Protein AF-C7Q3F2-F1 (afdb_monomer_lite)

Structure (mmCIF, N/CA/C/O backbone):
data_AF-C7Q3F2-F1
#
_entry.id   AF-C7Q3F2-F1
#
loop_
_atom_site.group_PDB
_atom_site.id
_atom_site.type_symbol
_atom_site.label_atom_id
_atom_site.label_alt_id
_atom_site.label_comp_id
_atom_site.label_asym_id
_atom_site.label_entity_id
_atom_site.label_seq_id
_atom_site.pdbx_PDB_ins_code
_atom_site.Cartn_x
_atom_site.Cartn_y
_atom_site.Cartn_z
_atom_site.occupancy
_atom_site.B_iso_or_equiv
_atom_site.auth_seq_id
_atom_site.auth_comp_id
_atom_site.auth_asym_id
_atom_site.auth_atom_id
_atom_site.pdbx_PDB_model_num
ATOM 1 N N . MET A 1 1 ? 12.826 21.376 12.896 1.00 45.22 1 MET A N 1
ATOM 2 C CA . MET A 1 1 ? 13.256 20.284 11.996 1.00 45.22 1 MET A CA 1
ATOM 3 C C . MET A 1 1 ? 12.098 19.999 11.062 1.00 45.22 1 MET A C 1
ATOM 5 O O . MET A 1 1 ? 11.060 19.571 11.544 1.00 45.22 1 MET A O 1
ATOM 9 N N . THR A 1 2 ? 12.222 20.331 9.782 1.00 53.84 2 THR A N 1
ATOM 10 C CA . THR A 1 2 ? 11.208 20.025 8.765 1.00 53.84 2 THR A CA 1
ATOM 11 C C . THR A 1 2 ? 11.016 18.512 8.698 1.00 53.84 2 THR A C 1
ATOM 13 O O . THR A 1 2 ? 11.997 17.770 8.621 1.00 53.84 2 THR A O 1
ATOM 16 N N . ASP A 1 3 ? 9.774 18.039 8.785 1.00 62.56 3 ASP A N 1
ATOM 17 C CA . ASP A 1 3 ? 9.504 16.624 8.566 1.00 62.56 3 ASP A CA 1
ATOM 18 C C . ASP A 1 3 ? 9.829 16.247 7.136 1.00 62.56 3 ASP A C 1
ATOM 20 O O . ASP A 1 3 ? 9.415 16.911 6.187 1.00 62.56 3 ASP A O 1
ATOM 24 N N . THR A 1 4 ? 10.551 15.143 6.983 1.00 83.69 4 THR A N 1
ATOM 25 C CA . THR A 1 4 ? 10.681 14.525 5.674 1.00 83.69 4 THR A CA 1
ATOM 26 C C . THR A 1 4 ? 9.322 13.961 5.249 1.00 83.69 4 THR A C 1
ATOM 28 O O . THR A 1 4 ? 8.525 13.565 6.105 1.00 83.69 4 THR A O 1
ATOM 31 N N . PRO A 1 5 ? 9.050 13.842 3.941 1.00 84.69 5 PRO A N 1
ATOM 32 C CA . PRO A 1 5 ? 7.749 13.378 3.447 1.00 84.69 5 PRO A CA 1
ATOM 33 C C . PRO A 1 5 ? 7.397 11.986 3.992 1.00 84.69 5 PRO A C 1
ATOM 35 O O . PRO A 1 5 ? 6.268 11.734 4.403 1.00 84.69 5 PRO A O 1
ATOM 38 N N . LYS A 1 6 ? 8.416 11.123 4.127 1.00 86.94 6 LYS A N 1
ATOM 39 C CA . LYS A 1 6 ? 8.329 9.831 4.820 1.00 86.94 6 LYS A CA 1
ATOM 40 C C . LYS A 1 6 ? 7.811 9.975 6.256 1.00 86.94 6 LYS A C 1
ATOM 42 O O . LYS A 1 6 ? 6.894 9.260 6.637 1.00 86.94 6 LYS A O 1
ATOM 47 N N . ARG A 1 7 ? 8.375 10.881 7.066 1.00 89.00 7 ARG A N 1
ATOM 48 C CA . ARG A 1 7 ? 7.938 11.078 8.462 1.00 89.00 7 ARG A CA 1
ATOM 49 C C . ARG A 1 7 ? 6.506 11.593 8.555 1.00 89.00 7 ARG A C 1
ATOM 51 O O . ARG A 1 7 ? 5.784 11.175 9.456 1.00 89.00 7 ARG A O 1
ATOM 58 N N . THR A 1 8 ? 6.088 12.446 7.621 1.00 90.94 8 THR A N 1
ATOM 59 C CA . THR A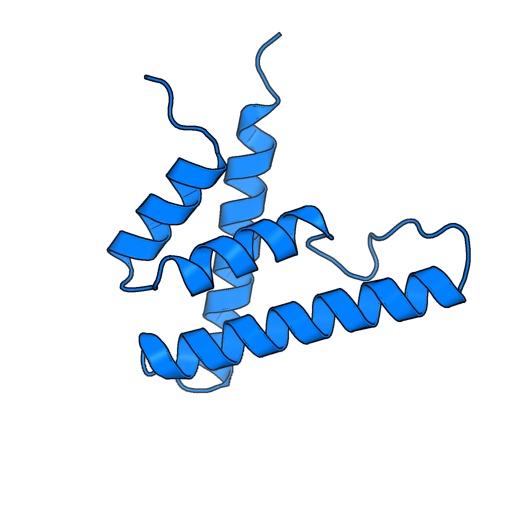 1 8 ? 4.697 12.908 7.531 1.00 90.94 8 THR A CA 1
ATOM 60 C C . THR A 1 8 ? 3.744 11.739 7.291 1.00 90.94 8 THR A C 1
ATOM 62 O O . THR A 1 8 ? 2.787 11.589 8.047 1.00 90.94 8 THR A O 1
ATOM 65 N N . VAL A 1 9 ? 4.043 10.869 6.318 1.00 91.12 9 VAL A N 1
ATOM 66 C CA . VAL A 1 9 ? 3.247 9.658 6.041 1.00 91.12 9 VAL A CA 1
ATOM 67 C C . VAL A 1 9 ? 3.177 8.747 7.268 1.00 91.12 9 VAL A C 1
ATOM 69 O O . VAL A 1 9 ? 2.084 8.397 7.706 1.00 91.12 9 VAL A O 1
ATOM 72 N N . LEU A 1 10 ? 4.319 8.426 7.887 1.00 92.69 10 LEU A N 1
ATOM 73 C CA . LEU A 1 10 ? 4.356 7.563 9.077 1.00 92.69 10 LEU A CA 1
ATOM 74 C C . LEU A 1 10 ? 3.528 8.133 10.240 1.00 92.69 10 LEU A C 1
ATOM 76 O O . LEU A 1 10 ? 2.833 7.391 10.931 1.00 92.69 10 LEU A O 1
ATOM 80 N N . ARG A 1 11 ? 3.556 9.456 10.446 1.00 92.25 11 ARG A N 1
ATOM 81 C CA . ARG A 1 11 ? 2.760 10.106 11.495 1.00 92.25 11 ARG A CA 1
ATOM 82 C C . ARG A 1 11 ? 1.263 10.034 11.222 1.00 92.25 11 ARG A C 1
ATOM 84 O O . ARG A 1 11 ? 0.504 9.853 12.170 1.00 92.25 11 ARG A O 1
ATOM 91 N N . LEU A 1 12 ? 0.837 10.239 9.976 1.00 90.50 12 LEU A N 1
ATOM 92 C CA . LEU A 1 12 ? -0.579 10.160 9.606 1.00 90.50 12 LEU A CA 1
ATOM 93 C C . LEU A 1 12 ? -1.115 8.751 9.876 1.00 90.50 12 L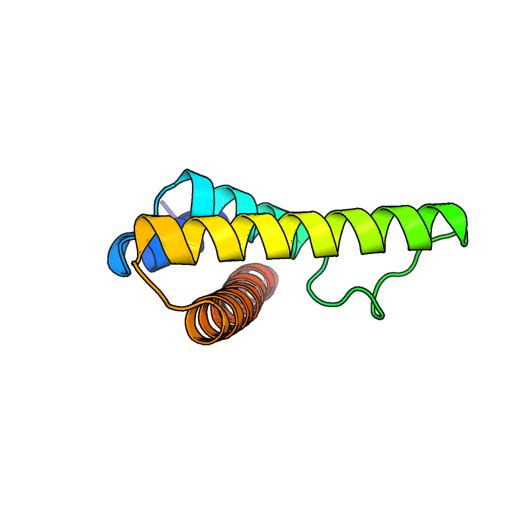EU A C 1
ATOM 95 O O . LEU A 1 12 ? -2.076 8.601 10.620 1.00 90.50 12 LEU A O 1
ATOM 99 N N . LEU A 1 13 ? -0.398 7.732 9.408 1.00 92.88 13 LEU A N 1
ATOM 100 C CA . LEU A 1 13 ? -0.776 6.329 9.589 1.00 92.88 13 LEU A CA 1
ATOM 101 C C . LEU A 1 13 ? -0.793 5.898 11.058 1.00 92.88 13 LEU A C 1
ATOM 103 O O . LEU A 1 13 ? -1.694 5.180 11.483 1.00 92.88 13 LEU A O 1
ATOM 107 N N . SER A 1 14 ? 0.153 6.389 11.863 1.00 92.69 14 SER A N 1
ATOM 108 C CA . SER A 1 14 ? 0.166 6.121 13.303 1.00 92.69 14 SER A CA 1
ATOM 109 C C . SER A 1 14 ? -1.081 6.664 14.013 1.00 92.69 14 SER A C 1
ATOM 111 O O . SER A 1 14 ? -1.576 6.019 14.936 1.00 92.69 14 SER A O 1
ATOM 113 N N . LYS A 1 15 ? -1.633 7.809 13.578 1.00 90.75 15 LYS A N 1
ATOM 114 C CA . LYS A 1 15 ? -2.902 8.339 14.119 1.00 90.75 15 LYS A CA 1
ATOM 115 C C . LYS A 1 15 ? -4.105 7.472 13.751 1.00 90.75 15 LYS A C 1
ATOM 117 O O . LYS A 1 15 ? -5.095 7.486 14.474 1.00 90.75 15 LYS A O 1
ATOM 122 N N . GLU A 1 16 ? -4.010 6.738 12.650 1.00 88.75 16 GLU A N 1
ATOM 123 C CA . GLU A 1 16 ? -5.025 5.791 12.180 1.00 88.75 16 GLU A CA 1
ATOM 124 C C . GLU A 1 16 ? -4.833 4.380 12.770 1.00 88.75 16 GLU A C 1
ATOM 126 O O . GLU A 1 16 ? -5.617 3.480 12.485 1.00 88.75 16 GLU A O 1
ATOM 131 N N . GLY A 1 17 ? -3.830 4.187 13.637 1.00 89.75 17 GLY A N 1
ATOM 132 C CA . GLY A 1 17 ? -3.586 2.930 14.349 1.00 89.75 17 GLY A CA 1
ATOM 133 C C . GLY A 1 17 ? -2.700 1.926 13.608 1.00 89.75 17 GLY A C 1
ATOM 134 O O . GLY A 1 17 ? -2.556 0.799 14.078 1.00 89.75 17 GLY A O 1
ATOM 135 N N . PHE A 1 18 ? -2.085 2.316 12.489 1.00 94.12 18 PHE A N 1
ATOM 136 C CA . PHE A 1 18 ? -1.188 1.445 11.727 1.00 94.12 18 PHE A CA 1
ATOM 137 C C . PHE A 1 18 ? 0.238 1.446 12.278 1.00 94.12 18 PHE A C 1
ATOM 139 O O . PHE A 1 18 ? 0.737 2.448 12.803 1.00 94.12 18 PHE A O 1
ATOM 146 N N . SER A 1 19 ? 0.915 0.312 12.110 1.00 93.19 19 SER A N 1
ATOM 147 C CA . SER A 1 19 ? 2.300 0.120 12.522 1.00 93.19 19 SER A CA 1
ATOM 148 C C . SER A 1 19 ? 3.292 0.890 11.646 1.00 93.19 19 SER A C 1
ATOM 150 O O . SER A 1 19 ? 3.027 1.268 10.499 1.00 93.19 19 SER A O 1
ATOM 152 N N . GLU A 1 20 ? 4.507 1.073 12.168 1.00 91.62 20 GLU A N 1
ATOM 153 C CA . GLU A 1 20 ? 5.615 1.607 11.372 1.00 91.62 20 GLU A CA 1
ATOM 154 C C . GLU A 1 20 ? 5.943 0.693 10.179 1.00 91.6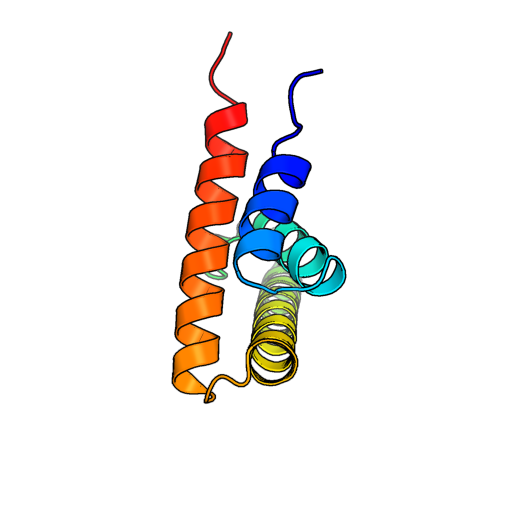2 20 GLU A C 1
ATOM 156 O O . GLU A 1 20 ? 6.260 1.186 9.097 1.00 91.62 20 GLU A O 1
ATOM 161 N N . SER A 1 21 ? 5.802 -0.629 10.334 1.00 92.62 21 SER A N 1
ATOM 162 C CA . SER A 1 21 ? 6.012 -1.605 9.259 1.00 92.62 21 SER A CA 1
ATOM 163 C C . SER A 1 21 ? 5.027 -1.414 8.106 1.00 92.62 21 SER A C 1
ATOM 165 O O . SER A 1 21 ? 5.456 -1.377 6.950 1.00 92.62 21 SER A O 1
ATOM 167 N N . TYR A 1 22 ? 3.739 -1.214 8.409 1.00 95.31 22 TYR A N 1
ATOM 168 C CA . TYR A 1 22 ? 2.731 -0.855 7.409 1.00 95.31 22 TYR A CA 1
ATOM 169 C C . TYR A 1 22 ? 3.133 0.431 6.675 1.00 95.31 22 TYR A C 1
ATOM 171 O O . TYR A 1 22 ? 3.159 0.482 5.444 1.00 95.31 22 TYR A O 1
ATOM 179 N N . GLY A 1 23 ? 3.530 1.463 7.424 1.00 93.62 23 GLY A N 1
ATOM 180 C CA . GLY A 1 23 ? 3.931 2.739 6.844 1.00 93.62 23 GLY A CA 1
ATOM 181 C C . GLY A 1 23 ? 5.189 2.670 5.971 1.00 93.62 23 GLY A C 1
ATOM 182 O O . GLY A 1 23 ? 5.251 3.325 4.930 1.00 93.62 23 GLY A O 1
ATOM 183 N N . ILE A 1 24 ? 6.182 1.856 6.336 1.00 91.88 24 ILE A N 1
ATOM 184 C CA . ILE A 1 24 ? 7.382 1.638 5.515 1.00 91.88 24 ILE A CA 1
ATOM 185 C C . ILE A 1 24 ? 7.016 0.932 4.205 1.00 91.88 24 ILE A C 1
ATOM 187 O O . ILE A 1 24 ? 7.446 1.385 3.142 1.00 91.88 24 ILE A O 1
ATOM 191 N N . LEU A 1 25 ? 6.196 -0.123 4.261 1.00 93.19 25 LEU A N 1
ATOM 192 C CA . LEU A 1 25 ? 5.721 -0.832 3.068 1.00 93.19 25 LEU A CA 1
ATOM 193 C C . LEU A 1 25 ? 4.915 0.082 2.140 1.00 93.19 25 LEU A C 1
ATOM 195 O O . LEU A 1 25 ? 5.063 0.010 0.918 1.00 93.19 25 LEU A O 1
ATOM 199 N N . LEU A 1 26 ? 4.112 0.984 2.704 1.00 94.19 26 LEU A N 1
ATOM 200 C CA . LEU A 1 26 ? 3.353 1.959 1.930 1.00 94.19 26 LEU A CA 1
ATOM 201 C C . LEU A 1 26 ? 4.281 2.916 1.176 1.00 94.19 26 LEU A C 1
ATOM 203 O O . LEU A 1 26 ? 4.125 3.114 -0.027 1.00 94.19 26 LEU A O 1
ATOM 207 N N . VAL A 1 27 ? 5.286 3.466 1.861 1.00 91.25 27 VAL A N 1
ATOM 208 C CA . VAL A 1 27 ? 6.274 4.359 1.238 1.00 91.25 27 VAL A CA 1
ATOM 209 C C . VAL A 1 27 ? 7.059 3.629 0.147 1.00 91.25 27 VAL A C 1
ATOM 211 O O . VAL A 1 27 ? 7.262 4.190 -0.927 1.00 91.25 27 VAL A O 1
ATOM 214 N N . MET A 1 28 ? 7.458 2.373 0.375 1.00 88.00 28 MET A N 1
ATOM 215 C CA . MET A 1 28 ? 8.099 1.552 -0.660 1.00 88.00 28 MET A CA 1
ATOM 216 C C . MET A 1 28 ? 7.186 1.345 -1.871 1.00 88.00 28 MET A C 1
ATOM 218 O O . MET A 1 28 ? 7.647 1.476 -3.000 1.00 88.00 28 MET A O 1
ATOM 222 N N . SER A 1 29 ? 5.893 1.098 -1.646 1.00 90.00 29 SER A N 1
ATOM 223 C CA . SER A 1 29 ? 4.907 0.943 -2.724 1.00 90.00 29 SER A CA 1
ATOM 224 C C . SER A 1 29 ? 4.827 2.196 -3.589 1.00 90.00 29 SER A C 1
ATOM 226 O O . SER A 1 29 ? 4.914 2.105 -4.808 1.00 90.00 29 SER A O 1
ATOM 228 N N . VAL A 1 30 ? 4.758 3.378 -2.970 1.00 88.69 30 VAL A N 1
ATOM 229 C CA . VAL A 1 30 ? 4.740 4.660 -3.692 1.00 88.69 30 VAL A CA 1
ATOM 230 C C . VAL A 1 30 ? 6.025 4.885 -4.498 1.00 88.69 30 VAL A C 1
ATOM 232 O O . VAL A 1 30 ? 5.951 5.410 -5.607 1.00 88.69 30 VAL A O 1
ATOM 235 N N . LEU A 1 31 ? 7.190 4.491 -3.969 1.00 83.00 31 LEU A N 1
ATOM 236 C CA . LEU A 1 31 ? 8.477 4.634 -4.662 1.00 83.00 31 LEU A CA 1
ATOM 237 C C . LEU A 1 31 ? 8.611 3.713 -5.880 1.00 83.00 31 LEU A C 1
ATOM 239 O O . LEU A 1 31 ? 9.183 4.134 -6.880 1.00 83.00 31 LEU A O 1
ATOM 243 N N . VAL A 1 32 ? 8.094 2.482 -5.802 1.00 80.56 32 VAL A N 1
ATOM 244 C CA . VAL A 1 32 ? 8.054 1.558 -6.951 1.00 80.56 32 VAL A CA 1
ATOM 245 C C . VAL A 1 32 ? 7.057 2.058 -8.000 1.00 80.56 32 VAL A C 1
ATOM 247 O O . VAL A 1 32 ? 7.311 1.954 -9.196 1.00 80.56 32 VAL A O 1
ATOM 250 N N . GLY A 1 33 ? 5.938 2.636 -7.560 1.00 75.81 33 GLY A N 1
ATOM 251 C CA . GLY A 1 33 ? 4.942 3.268 -8.416 1.00 75.81 33 GLY A CA 1
ATOM 252 C C . GLY A 1 33 ? 3.526 3.087 -7.878 1.00 75.81 33 GLY A C 1
ATOM 253 O O . GLY A 1 33 ? 3.204 2.121 -7.196 1.00 75.81 33 GLY A O 1
ATOM 254 N N . THR A 1 34 ? 2.633 4.020 -8.192 1.00 73.25 34 THR A N 1
ATOM 255 C CA . THR A 1 34 ? 1.234 3.935 -7.738 1.00 73.25 34 THR A CA 1
ATOM 256 C C . THR A 1 34 ? 0.332 3.196 -8.711 1.00 73.25 34 THR A C 1
ATOM 258 O O . THR A 1 34 ? -0.756 2.791 -8.317 1.00 73.25 34 THR A O 1
ATOM 261 N N . ASP A 1 35 ? 0.761 3.022 -9.960 1.00 69.19 35 ASP A N 1
ATOM 262 C CA . ASP A 1 35 ? -0.008 2.383 -11.023 1.00 69.19 35 ASP A CA 1
ATOM 263 C C . ASP A 1 35 ? 0.907 1.462 -11.854 1.00 69.19 35 ASP A C 1
ATOM 265 O O . ASP A 1 35 ? 1.849 1.960 -12.483 1.00 69.19 35 ASP A O 1
ATOM 269 N N . PRO A 1 36 ? 0.647 0.140 -11.875 1.00 66.62 36 PRO A N 1
ATOM 270 C CA . PRO A 1 36 ? 1.430 -0.813 -12.652 1.00 66.62 36 PRO A CA 1
ATOM 271 C C . PRO A 1 36 ? 1.417 -0.560 -14.169 1.00 66.62 36 PRO A C 1
ATOM 273 O O . PRO A 1 36 ? 2.322 -1.029 -14.861 1.00 66.62 36 PRO A O 1
ATOM 276 N N . ASP A 1 37 ? 0.423 0.163 -14.692 1.00 66.81 37 ASP A N 1
ATOM 277 C CA . ASP A 1 37 ? 0.317 0.499 -16.118 1.00 66.81 37 ASP A CA 1
ATOM 278 C C . ASP A 1 37 ? 1.037 1.806 -16.477 1.00 66.81 37 ASP A C 1
ATOM 280 O O . ASP A 1 37 ? 1.396 2.027 -17.633 1.00 66.81 37 ASP A O 1
ATOM 284 N N . SER A 1 38 ? 1.342 2.633 -15.474 1.00 68.88 38 SER A N 1
ATOM 285 C CA . SER A 1 38 ? 2.140 3.858 -15.626 1.00 68.88 38 SER A CA 1
ATOM 286 C C . SER A 1 38 ? 3.655 3.613 -15.647 1.00 68.88 38 SER A C 1
ATOM 288 O O . SER A 1 38 ? 4.437 4.5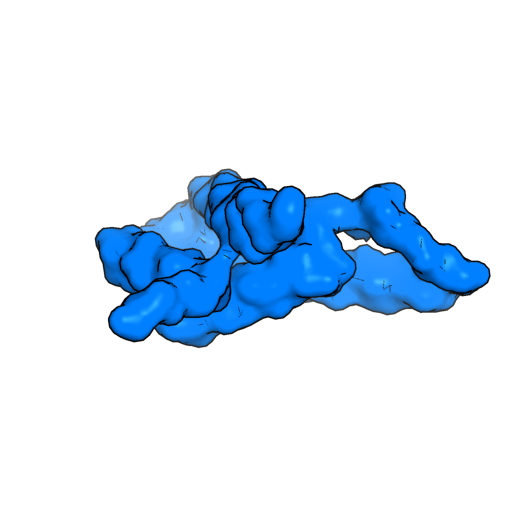20 -15.950 1.00 68.88 38 SER A O 1
ATOM 290 N N . LEU A 1 39 ? 4.076 2.387 -15.325 1.00 69.50 39 LEU A N 1
ATOM 291 C CA . LEU A 1 39 ? 5.473 1.981 -15.292 1.00 69.50 39 LEU A CA 1
ATOM 292 C C . LEU A 1 39 ? 6.100 2.022 -16.694 1.00 69.50 39 LEU A C 1
ATOM 294 O O . LEU A 1 39 ? 5.512 1.554 -17.672 1.00 69.50 39 LEU A O 1
ATOM 298 N N . ARG A 1 40 ? 7.336 2.531 -16.781 1.00 74.25 40 ARG A N 1
ATOM 299 C CA . ARG A 1 40 ? 8.132 2.612 -18.021 1.00 74.25 40 ARG A CA 1
ATOM 300 C C . ARG A 1 40 ? 9.342 1.661 -17.981 1.00 74.25 40 ARG A C 1
ATOM 302 O O . ARG A 1 40 ? 10.460 2.144 -17.837 1.00 74.25 40 ARG A O 1
ATOM 309 N N . PRO A 1 41 ? 9.131 0.337 -18.045 1.00 77.88 41 PRO A N 1
ATOM 310 C CA . PRO A 1 41 ? 10.221 -0.632 -18.114 1.00 77.88 41 PRO A CA 1
ATOM 311 C C . PRO A 1 41 ? 10.863 -0.630 -19.508 1.00 77.88 41 PRO A C 1
ATOM 313 O O . PRO A 1 41 ? 10.196 -0.298 -20.495 1.00 77.88 41 PRO A O 1
ATOM 316 N N . GLU A 1 42 ? 12.135 -1.019 -19.592 1.00 77.38 42 GLU A N 1
ATOM 317 C CA . GLU A 1 42 ? 12.868 -1.125 -20.860 1.00 77.38 42 GLU A CA 1
ATOM 318 C C . GLU A 1 42 ? 12.534 -2.439 -21.580 1.00 77.38 42 GLU A C 1
ATOM 320 O O . GLU A 1 42 ? 12.610 -2.520 -22.808 1.00 77.38 42 GLU A O 1
ATOM 325 N N . THR A 1 43 ? 12.093 -3.455 -20.826 1.00 86.12 43 THR A N 1
ATOM 326 C CA . THR A 1 43 ? 11.732 -4.783 -21.341 1.00 86.12 43 THR A CA 1
ATOM 327 C C . THR A 1 43 ? 10.402 -5.315 -20.789 1.00 86.12 43 THR A C 1
ATOM 329 O O . THR A 1 43 ? 9.898 -4.880 -19.750 1.00 86.12 43 THR A O 1
ATOM 332 N N . ASP A 1 44 ? 9.824 -6.315 -21.461 1.00 83.88 44 ASP A N 1
ATOM 333 C CA . ASP A 1 44 ? 8.620 -7.005 -20.971 1.00 83.88 44 ASP A CA 1
ATOM 334 C C . ASP A 1 44 ? 8.883 -7.859 -19.720 1.00 83.88 44 ASP A C 1
ATOM 336 O O . ASP A 1 44 ? 7.988 -8.016 -18.887 1.00 83.88 44 ASP A O 1
ATOM 340 N N . ALA A 1 45 ? 10.108 -8.370 -19.554 1.00 85.19 45 ALA A N 1
ATOM 341 C CA . ALA A 1 45 ? 10.518 -9.086 -18.348 1.00 85.19 45 ALA A CA 1
ATOM 342 C C . ALA A 1 45 ? 10.502 -8.152 -17.127 1.00 85.19 45 ALA A C 1
ATOM 344 O O . ALA A 1 45 ? 9.830 -8.443 -16.140 1.00 85.19 45 ALA A O 1
ATOM 345 N N . GLU A 1 46 ? 11.123 -6.975 -17.238 1.00 82.69 46 GLU A N 1
ATOM 346 C CA . GLU A 1 46 ? 11.079 -5.945 -16.191 1.00 82.69 46 GLU A CA 1
ATOM 347 C C . GLU A 1 46 ? 9.649 -5.474 -15.913 1.00 82.69 46 GLU A C 1
ATOM 349 O O . GLU A 1 46 ? 9.263 -5.295 -14.759 1.00 82.69 46 GLU A O 1
ATOM 354 N N . ARG A 1 47 ? 8.814 -5.330 -16.953 1.00 81.88 47 ARG A N 1
ATOM 355 C CA . ARG A 1 47 ? 7.388 -5.012 -16.781 1.00 81.88 47 ARG A CA 1
ATOM 356 C C . ARG A 1 47 ? 6.683 -6.044 -15.911 1.00 81.88 47 ARG A C 1
ATOM 358 O O . ARG A 1 47 ? 5.913 -5.676 -15.022 1.00 81.88 47 ARG A O 1
ATOM 365 N N . HIS A 1 48 ? 6.898 -7.325 -16.202 1.00 82.31 48 HIS A N 1
ATOM 366 C CA . HIS A 1 48 ? 6.294 -8.423 -15.461 1.00 82.31 48 HIS A CA 1
ATOM 367 C C . HIS A 1 48 ? 6.769 -8.427 -14.005 1.00 82.31 48 HIS A C 1
ATOM 369 O O . HIS A 1 48 ? 5.945 -8.492 -13.091 1.00 82.31 48 HIS A O 1
ATOM 375 N N . GLU A 1 49 ? 8.074 -8.267 -13.790 1.00 84.88 49 GLU A N 1
ATOM 376 C CA . GLU A 1 49 ? 8.665 -8.190 -12.458 1.00 84.88 49 GLU A CA 1
ATOM 377 C C . GLU A 1 49 ? 8.099 -7.019 -11.654 1.00 84.88 49 GLU A C 1
ATOM 379 O O . GLU A 1 49 ? 7.641 -7.216 -10.528 1.00 84.88 49 GLU A O 1
ATOM 384 N N . TRP A 1 50 ? 8.060 -5.810 -12.214 1.00 84.12 50 TRP A N 1
ATOM 385 C CA . TRP A 1 50 ? 7.583 -4.628 -11.493 1.00 84.12 50 TRP A CA 1
ATOM 386 C C . TRP A 1 50 ? 6.087 -4.709 -11.173 1.00 84.12 50 TRP A C 1
ATOM 388 O O . TRP A 1 50 ? 5.672 -4.351 -10.067 1.00 84.12 50 TRP A O 1
ATOM 398 N N . ARG A 1 51 ? 5.269 -5.241 -12.094 1.00 84.06 51 ARG A N 1
ATOM 399 C CA . ARG A 1 51 ? 3.846 -5.522 -11.832 1.00 84.06 51 ARG A CA 1
ATOM 400 C C . ARG A 1 51 ? 3.678 -6.524 -10.692 1.00 84.06 51 ARG A C 1
ATOM 402 O O . ARG A 1 51 ? 2.872 -6.279 -9.796 1.00 84.06 51 ARG A O 1
ATOM 409 N N . GLY A 1 52 ? 4.458 -7.606 -10.698 1.00 86.69 52 GLY A N 1
ATOM 410 C CA . GLY A 1 52 ? 4.455 -8.606 -9.631 1.00 86.69 52 GLY A CA 1
ATOM 411 C C . GLY A 1 52 ? 4.842 -8.015 -8.274 1.00 86.69 52 GLY A C 1
ATOM 412 O O . GLY A 1 52 ? 4.147 -8.243 -7.285 1.00 86.69 52 GLY A O 1
ATOM 413 N N . HIS A 1 53 ? 5.885 -7.181 -8.227 1.00 87.75 53 HIS A N 1
ATOM 414 C CA . HIS A 1 53 ? 6.305 -6.495 -7.001 1.00 87.75 53 HIS A CA 1
ATOM 415 C C . HIS A 1 53 ? 5.217 -5.558 -6.465 1.00 87.75 53 HIS A C 1
ATOM 417 O O . HIS A 1 53 ? 4.900 -5.609 -5.277 1.00 87.75 53 HIS A O 1
ATOM 423 N N . LEU A 1 54 ? 4.596 -4.740 -7.324 1.00 86.38 54 LEU A N 1
ATOM 424 C CA . LEU A 1 54 ? 3.506 -3.846 -6.915 1.00 86.38 54 LEU A CA 1
ATOM 425 C C . LEU A 1 54 ? 2.288 -4.609 -6.394 1.00 86.38 54 LEU A C 1
ATOM 427 O O . LEU A 1 54 ? 1.714 -4.232 -5.372 1.00 86.38 54 LEU A O 1
ATOM 431 N N . GLN A 1 55 ? 1.899 -5.689 -7.072 1.00 88.00 55 GLN A N 1
ATOM 432 C CA . GLN A 1 55 ? 0.805 -6.547 -6.619 1.00 88.00 55 GLN A CA 1
ATOM 433 C C . GLN A 1 55 ? 1.132 -7.203 -5.273 1.00 88.00 55 GLN A C 1
ATOM 435 O O . GLN A 1 55 ? 0.299 -7.176 -4.368 1.00 88.00 55 GLN A O 1
ATOM 440 N N . GLY A 1 56 ? 2.354 -7.717 -5.106 1.00 91.88 56 GLY A N 1
ATOM 441 C CA . GLY A 1 56 ? 2.824 -8.301 -3.850 1.00 91.88 56 GLY A CA 1
ATOM 442 C C . GLY A 1 56 ? 2.821 -7.300 -2.693 1.00 91.88 56 GLY A C 1
ATOM 443 O O . GLY A 1 56 ? 2.319 -7.607 -1.613 1.00 91.88 56 GLY A O 1
ATOM 444 N N . LEU A 1 57 ? 3.300 -6.074 -2.925 1.00 92.44 57 LEU A N 1
ATOM 445 C CA . LEU A 1 57 ? 3.284 -5.001 -1.927 1.00 92.44 57 LEU A CA 1
ATOM 446 C C . LEU A 1 57 ? 1.855 -4.605 -1.528 1.00 92.44 57 LEU A C 1
ATOM 448 O O . LEU A 1 57 ? 1.559 -4.488 -0.339 1.00 92.44 57 LEU A O 1
ATOM 452 N N . ARG A 1 58 ? 0.942 -4.462 -2.497 1.00 92.50 58 ARG A N 1
ATOM 453 C CA . ARG A 1 58 ? -0.478 -4.172 -2.225 1.00 92.50 58 ARG A CA 1
ATOM 454 C C . ARG A 1 58 ? -1.163 -5.296 -1.449 1.00 92.50 58 ARG A C 1
ATOM 456 O O . ARG A 1 58 ? -1.950 -5.019 -0.542 1.00 92.50 58 ARG A O 1
ATOM 463 N N . ALA A 1 59 ? -0.853 -6.552 -1.767 1.00 93.69 59 ALA A N 1
ATOM 464 C CA . ALA A 1 59 ? -1.365 -7.705 -1.034 1.00 93.69 59 ALA A CA 1
ATOM 465 C C . ALA A 1 59 ? -0.844 -7.729 0.413 1.00 93.69 59 ALA A C 1
ATOM 467 O O . ALA A 1 59 ? -1.626 -7.927 1.343 1.00 93.69 59 ALA A O 1
ATOM 468 N N . ALA A 1 60 ? 0.448 -7.451 0.620 1.00 95.19 60 ALA A N 1
ATOM 469 C CA . ALA A 1 60 ? 1.045 -7.356 1.952 1.00 95.19 60 ALA A CA 1
ATOM 470 C C . ALA A 1 60 ? 0.415 -6.228 2.785 1.00 95.19 60 ALA A C 1
ATOM 472 O O . ALA A 1 60 ? 0.044 -6.448 3.937 1.00 95.19 60 ALA A O 1
ATOM 473 N N . LEU A 1 61 ? 0.221 -5.048 2.191 1.00 96.31 61 LEU A N 1
ATOM 474 C CA . LEU A 1 61 ? -0.467 -3.927 2.835 1.00 96.31 61 LEU A CA 1
ATOM 475 C C . LEU A 1 61 ? -1.909 -4.278 3.203 1.00 96.31 61 LEU A C 1
ATOM 477 O O . LEU A 1 61 ? -2.338 -3.992 4.316 1.00 96.31 61 LEU A O 1
ATOM 481 N N . SER A 1 62 ? -2.644 -4.940 2.308 1.00 96.19 62 SER A N 1
ATOM 482 C CA . SER A 1 62 ? -4.029 -5.352 2.579 1.00 96.19 62 SER A CA 1
ATOM 483 C C . SER A 1 62 ? -4.091 -6.362 3.723 1.00 96.19 62 SER A C 1
ATOM 485 O O . SER A 1 62 ? -4.921 -6.228 4.617 1.00 96.19 62 SER A O 1
ATOM 487 N N . CYS A 1 63 ? -3.162 -7.322 3.754 1.00 96.44 63 CYS A N 1
ATOM 488 C CA . CYS A 1 63 ? -3.033 -8.284 4.847 1.00 96.44 63 CYS A CA 1
ATOM 489 C C . CYS A 1 63 ? -2.765 -7.587 6.190 1.00 96.44 63 CYS A C 1
ATOM 491 O O . CYS A 1 63 ? -3.446 -7.859 7.181 1.00 96.44 63 CYS A O 1
ATOM 493 N N . LEU A 1 64 ? -1.828 -6.635 6.218 1.00 95.94 64 LEU A N 1
ATOM 494 C CA . LEU A 1 64 ? -1.546 -5.848 7.417 1.00 95.94 64 LEU A CA 1
ATOM 495 C C . LEU A 1 64 ? -2.741 -4.986 7.826 1.00 95.94 64 LEU A C 1
ATOM 497 O O . LEU A 1 64 ? -3.062 -4.937 9.005 1.00 95.94 64 LEU A O 1
ATOM 501 N N . ALA A 1 65 ? -3.458 -4.374 6.886 1.00 95.56 65 ALA A N 1
ATOM 502 C CA . ALA A 1 65 ? -4.641 -3.581 7.201 1.00 95.56 65 ALA A CA 1
ATOM 503 C C . ALA A 1 65 ? -5.784 -4.429 7.779 1.00 95.56 65 ALA A C 1
ATOM 505 O O . ALA A 1 65 ? -6.432 -4.024 8.747 1.00 95.56 65 ALA A O 1
ATOM 506 N N . MET A 1 66 ? -5.991 -5.640 7.258 1.00 96.31 66 MET A N 1
ATOM 507 C CA . MET A 1 66 ? -6.909 -6.607 7.863 1.00 96.31 66 MET A CA 1
ATOM 508 C C . MET A 1 66 ? -6.452 -7.015 9.270 1.00 96.31 66 MET A C 1
ATOM 510 O O . MET A 1 66 ? -7.272 -7.145 10.178 1.00 96.31 66 MET A O 1
ATOM 514 N N . HIS A 1 67 ? -5.150 -7.223 9.478 1.00 95.44 67 HIS A N 1
ATOM 515 C CA . HIS A 1 67 ? -4.622 -7.695 10.755 1.00 95.44 67 HIS A CA 1
ATOM 516 C C . HIS A 1 67 ? -4.596 -6.612 11.843 1.00 95.44 67 HIS A C 1
ATOM 518 O O . HIS A 1 67 ? -5.063 -6.856 12.958 1.00 95.44 67 HIS A O 1
ATOM 524 N N . GLU A 1 68 ? -4.047 -5.442 11.531 1.00 93.12 68 GLU A N 1
ATOM 525 C CA . GLU A 1 68 ? -3.806 -4.338 12.462 1.00 93.12 68 GLU A CA 1
ATOM 526 C C . GLU A 1 68 ? -5.092 -3.555 12.733 1.00 93.12 68 GLU A C 1
ATOM 528 O O . GLU A 1 68 ? -5.467 -3.375 13.890 1.00 93.12 68 GLU A O 1
ATOM 533 N N . ALA A 1 69 ? -5.821 -3.179 11.679 1.00 91.06 69 ALA A N 1
ATOM 534 C CA . ALA A 1 69 ? -7.037 -2.370 11.779 1.00 91.06 69 ALA A CA 1
ATOM 535 C C . ALA A 1 69 ? -8.338 -3.200 11.780 1.00 91.06 69 ALA A C 1
ATOM 537 O O . ALA A 1 69 ? -9.430 -2.634 11.789 1.00 91.06 69 ALA A O 1
ATOM 538 N N . LYS A 1 70 ? -8.243 -4.541 11.785 1.00 94.56 70 LYS A N 1
ATOM 539 C CA . LYS A 1 70 ? -9.390 -5.479 11.815 1.00 94.56 70 LYS A CA 1
ATOM 540 C C . LYS A 1 70 ? -10.400 -5.255 10.686 1.00 94.56 70 LYS A C 1
ATOM 542 O O . LYS A 1 70 ? -11.595 -5.499 10.849 1.00 94.56 70 LYS A O 1
ATOM 547 N N . LEU A 1 71 ? -9.918 -4.795 9.535 1.00 94.38 71 LEU A N 1
ATOM 548 C CA . LEU A 1 71 ? -10.752 -4.517 8.372 1.00 94.38 71 LEU A CA 1
ATOM 549 C C . LEU A 1 71 ? -11.148 -5.809 7.646 1.00 94.38 71 LEU A C 1
ATOM 551 O O . LEU A 1 71 ? -10.374 -6.762 7.567 1.00 94.38 71 LEU A O 1
ATOM 555 N N . ALA A 1 72 ? -12.349 -5.818 7.066 1.00 96.62 72 ALA A N 1
ATOM 556 C CA . ALA A 1 72 ? -12.740 -6.827 6.084 1.00 96.62 72 ALA A CA 1
ATOM 557 C C . ALA A 1 72 ? -11.915 -6.665 4.786 1.00 96.62 72 ALA A C 1
ATOM 559 O O . ALA A 1 72 ? -11.436 -5.559 4.529 1.00 96.62 72 ALA A O 1
ATOM 560 N N . PRO A 1 73 ? -11.778 -7.707 3.943 1.00 95.69 73 PRO A N 1
ATOM 561 C CA . PRO A 1 73 ? -10.930 -7.660 2.746 1.00 95.69 73 PRO A CA 1
ATOM 562 C C . PRO A 1 73 ? -11.182 -6.453 1.828 1.00 95.69 73 PRO A C 1
ATOM 564 O O . PRO A 1 73 ? -10.239 -5.740 1.490 1.00 95.69 73 PRO A O 1
ATOM 567 N N . ASP A 1 74 ? -12.442 -6.159 1.499 1.00 96.06 74 ASP A N 1
ATOM 568 C CA . ASP A 1 74 ? -12.784 -5.035 0.613 1.00 96.06 74 ASP A CA 1
ATOM 569 C C . ASP A 1 74 ? -12.483 -3.676 1.260 1.00 96.06 74 ASP A C 1
ATOM 571 O O . ASP A 1 74 ? -11.971 -2.761 0.613 1.00 96.06 74 ASP A O 1
ATOM 575 N N . ALA A 1 75 ? -12.743 -3.553 2.565 1.00 96.38 75 ALA A N 1
ATOM 576 C CA . ALA A 1 75 ? -12.433 -2.347 3.328 1.00 96.38 75 ALA A CA 1
ATOM 577 C C . ALA A 1 75 ? -10.917 -2.131 3.451 1.00 96.38 75 ALA A C 1
ATOM 579 O O . ALA A 1 75 ? -10.448 -0.998 3.356 1.00 96.38 75 ALA A O 1
ATOM 580 N N . ALA A 1 76 ? -10.145 -3.208 3.617 1.00 96.12 76 ALA A N 1
ATOM 581 C CA . ALA A 1 76 ? -8.690 -3.163 3.629 1.00 96.12 76 ALA A CA 1
ATOM 582 C C . ALA A 1 76 ? -8.141 -2.725 2.267 1.00 96.12 76 ALA A C 1
ATOM 584 O O . ALA A 1 76 ? -7.314 -1.819 2.216 1.00 96.12 76 ALA A O 1
ATOM 585 N N . ALA A 1 77 ? -8.639 -3.299 1.168 1.00 94.00 77 ALA A N 1
ATOM 586 C CA . ALA A 1 77 ? -8.233 -2.913 -0.180 1.00 94.00 77 ALA A CA 1
ATOM 587 C C . ALA A 1 77 ? -8.522 -1.426 -0.463 1.00 94.00 77 ALA A C 1
ATOM 589 O O . ALA A 1 77 ? -7.648 -0.710 -0.955 1.00 94.00 77 ALA A O 1
ATOM 590 N N . ALA A 1 78 ? -9.710 -0.938 -0.087 1.00 95.06 78 ALA A N 1
ATOM 591 C CA . ALA A 1 78 ? -10.078 0.470 -0.232 1.00 95.06 78 ALA A CA 1
ATOM 592 C C . ALA A 1 78 ? -9.199 1.400 0.626 1.00 95.06 78 ALA A C 1
ATOM 594 O O . ALA A 1 78 ? -8.729 2.430 0.139 1.00 95.06 78 ALA A O 1
ATOM 595 N N . ALA A 1 79 ? -8.929 1.027 1.882 1.00 94.94 79 ALA A N 1
ATOM 596 C CA . ALA A 1 79 ? -8.058 1.793 2.772 1.00 94.94 79 ALA A CA 1
ATOM 597 C C . ALA A 1 79 ? -6.619 1.858 2.242 1.00 94.94 79 ALA A C 1
ATOM 599 O O . ALA A 1 79 ? -6.020 2.930 2.207 1.00 94.94 79 ALA A O 1
ATOM 600 N N . VAL A 1 80 ? -6.073 0.732 1.773 1.00 95.38 80 VAL A N 1
ATOM 601 C CA . VAL A 1 80 ? -4.733 0.670 1.174 1.00 95.38 80 VAL A CA 1
ATOM 602 C C . VAL A 1 80 ? -4.646 1.555 -0.065 1.00 95.38 80 VAL A C 1
ATOM 604 O O . VAL A 1 80 ? -3.687 2.314 -0.190 1.00 95.38 80 VAL A O 1
ATOM 607 N N . GLN A 1 81 ? -5.642 1.505 -0.954 1.00 93.88 81 GLN A N 1
ATOM 608 C CA . GLN A 1 81 ? -5.669 2.350 -2.148 1.00 93.88 81 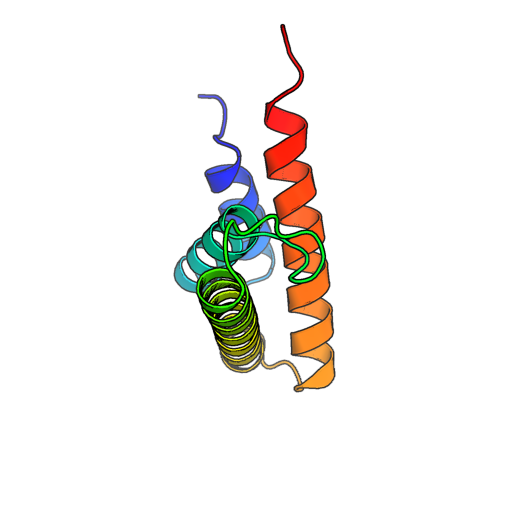GLN A CA 1
ATOM 609 C C . GLN A 1 81 ? -5.654 3.841 -1.781 1.00 93.88 81 GLN A C 1
ATOM 611 O O . GLN A 1 81 ? -4.810 4.584 -2.282 1.00 93.88 81 GLN A O 1
ATOM 616 N N . LYS A 1 82 ? -6.507 4.255 -0.836 1.00 94.56 82 LYS A N 1
ATOM 617 C CA . LYS A 1 82 ? -6.525 5.629 -0.320 1.00 94.56 82 LYS A CA 1
ATOM 618 C C . LYS A 1 82 ? -5.170 6.028 0.278 1.00 94.56 82 LYS A C 1
ATOM 620 O O . LYS A 1 82 ? -4.627 7.074 -0.060 1.00 94.56 82 LYS A O 1
ATOM 625 N N . HIS A 1 83 ? -4.580 5.178 1.118 1.00 95.50 83 HIS A N 1
ATOM 626 C CA . HIS A 1 83 ? -3.273 5.446 1.719 1.00 95.50 83 HIS A CA 1
ATOM 627 C C . HIS A 1 83 ? -2.164 5.610 0.671 1.00 95.50 83 HIS A C 1
ATOM 629 O O . HIS A 1 83 ? -1.287 6.457 0.844 1.00 95.50 83 HIS A O 1
ATOM 635 N N . ILE A 1 84 ? -2.189 4.831 -0.417 1.00 93.50 84 ILE A N 1
ATOM 636 C CA . ILE A 1 84 ? -1.223 4.960 -1.519 1.00 93.50 84 ILE A CA 1
ATOM 637 C C . ILE A 1 84 ? -1.362 6.332 -2.189 1.00 93.50 84 ILE A C 1
ATOM 639 O O . ILE A 1 84 ? -0.354 6.997 -2.434 1.00 93.50 84 ILE A O 1
ATOM 643 N N . GLU A 1 85 ? -2.590 6.768 -2.468 1.00 91.69 85 GLU A N 1
ATOM 644 C CA . GLU A 1 85 ? -2.879 8.064 -3.094 1.00 91.69 85 GLU A CA 1
ATOM 645 C C . GLU A 1 85 ? -2.442 9.236 -2.207 1.00 91.69 85 GLU A C 1
ATOM 647 O O . GLU A 1 85 ? -1.696 10.112 -2.665 1.00 91.69 85 GLU A O 1
ATOM 652 N N . ASP A 1 86 ? -2.821 9.198 -0.927 1.00 92.81 86 ASP A N 1
ATOM 653 C CA . ASP A 1 86 ? -2.470 10.209 0.072 1.00 92.81 86 ASP A CA 1
ATOM 654 C C . ASP A 1 86 ? -0.943 10.305 0.237 1.00 92.81 86 ASP A C 1
ATOM 656 O O . ASP A 1 86 ? -0.353 11.391 0.166 1.00 92.81 86 ASP A O 1
ATOM 660 N N . ALA A 1 87 ? -0.263 9.163 0.387 1.00 92.38 87 ALA A N 1
ATOM 661 C CA . ALA A 1 87 ? 1.190 9.120 0.518 1.00 92.38 87 ALA A CA 1
ATOM 662 C C . ALA A 1 87 ? 1.894 9.636 -0.746 1.00 92.38 87 ALA A C 1
ATOM 664 O O . ALA A 1 87 ? 2.849 10.411 -0.646 1.00 92.38 87 ALA A O 1
ATOM 665 N N . ALA A 1 88 ? 1.404 9.288 -1.937 1.00 90.38 88 ALA A N 1
ATOM 666 C CA . ALA A 1 88 ? 1.943 9.799 -3.193 1.00 90.38 88 ALA A CA 1
ATOM 667 C C . ALA A 1 88 ? 1.754 11.314 -3.341 1.00 90.38 88 ALA A C 1
ATOM 669 O O . ALA A 1 88 ? 2.627 11.993 -3.885 1.00 90.38 88 ALA A O 1
ATOM 670 N N . GLN A 1 89 ? 0.644 11.877 -2.857 1.00 89.75 89 GLN A N 1
ATOM 671 C CA . GLN A 1 89 ? 0.444 13.326 -2.834 1.00 89.75 89 GLN A CA 1
ATOM 672 C C . GLN A 1 89 ? 1.430 14.017 -1.885 1.00 89.75 89 GLN A C 1
ATOM 674 O O . GLN A 1 89 ? 2.088 14.976 -2.293 1.00 89.75 89 GLN A O 1
ATOM 679 N N . VAL A 1 90 ? 1.597 13.502 -0.661 1.00 89.94 90 VAL A N 1
ATOM 680 C CA . VAL A 1 90 ? 2.569 14.027 0.317 1.00 89.94 90 VAL A CA 1
ATOM 681 C C . VAL A 1 90 ? 3.990 13.984 -0.250 1.00 89.94 90 VAL A C 1
ATOM 683 O O . VAL A 1 90 ? 4.737 14.963 -0.176 1.00 89.94 90 VAL A O 1
ATOM 686 N N . MET A 1 91 ? 4.363 12.866 -0.873 1.00 85.31 91 MET A N 1
ATOM 687 C CA . MET A 1 91 ? 5.695 12.677 -1.444 1.00 85.31 91 MET A CA 1
ATOM 688 C C . MET A 1 91 ? 5.946 13.561 -2.678 1.00 85.31 91 MET A C 1
ATOM 690 O O . MET A 1 91 ? 7.065 14.043 -2.841 1.00 85.31 91 MET A O 1
ATOM 694 N N . ARG A 1 92 ? 4.923 13.862 -3.496 1.00 83.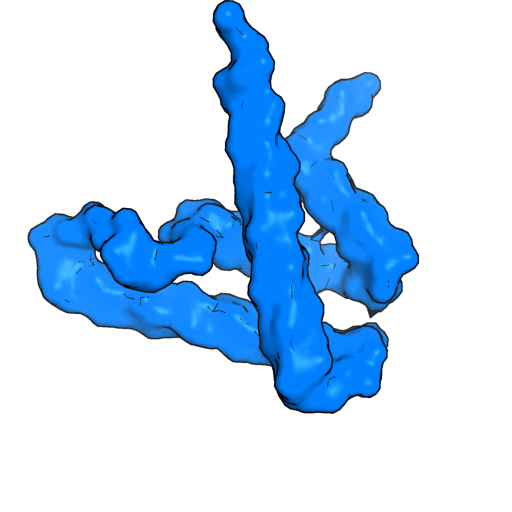38 92 ARG A N 1
ATOM 695 C CA . ARG A 1 92 ? 5.021 14.790 -4.645 1.00 83.38 92 ARG A CA 1
ATOM 696 C C . ARG A 1 92 ? 5.036 16.266 -4.243 1.00 83.38 92 ARG A C 1
ATOM 698 O O . ARG A 1 92 ? 5.829 17.032 -4.785 1.00 83.38 92 ARG A O 1
ATOM 705 N N . GLY A 1 93 ? 4.215 16.665 -3.268 1.00 67.38 93 GLY A N 1
ATOM 706 C CA . GLY A 1 93 ? 4.124 18.051 -2.776 1.00 67.38 93 GLY A CA 1
ATOM 707 C C . GLY A 1 93 ? 5.414 18.580 -2.138 1.00 67.38 93 GLY A C 1
ATOM 708 O O . GLY A 1 93 ? 5.571 19.776 -1.928 1.00 67.38 93 GLY A O 1
ATOM 709 N N . SER A 1 94 ? 6.372 17.691 -1.893 1.00 54.84 94 SER A N 1
ATOM 710 C CA . SER A 1 94 ? 7.683 17.998 -1.325 1.00 54.84 94 SER A CA 1
ATOM 711 C C . SER A 1 94 ? 8.737 18.367 -2.383 1.00 54.84 94 SER A C 1
ATOM 713 O O . SER A 1 94 ? 9.860 18.717 -2.028 1.00 54.84 94 SER A O 1
ATOM 715 N N . GLY A 1 95 ? 8.392 18.282 -3.676 1.00 46.03 95 GLY A N 1
ATOM 716 C CA . GLY A 1 95 ? 9.259 18.643 -4.807 1.00 46.03 95 GLY A CA 1
ATOM 717 C C . GLY A 1 95 ? 9.061 20.063 -5.355 1.00 46.03 95 GLY A C 1
ATOM 718 O O . GLY A 1 95 ? 9.776 20.456 -6.273 1.00 46.03 95 GLY A O 1
ATOM 719 N N . GLY A 1 96 ? 8.106 20.834 -4.822 1.00 43.19 96 GLY A N 1
ATOM 720 C CA . GLY A 1 96 ? 7.731 22.164 -5.318 1.00 43.19 96 GLY A CA 1
ATOM 721 C C . GLY A 1 96 ? 8.183 23.301 -4.406 1.00 43.19 96 GLY A C 1
ATOM 722 O O . GLY A 1 96 ? 7.369 23.900 -3.712 1.00 43.19 96 GLY A O 1
ATOM 723 N N . SER A 1 97 ? 9.480 23.594 -4.392 1.00 41.16 97 SER A N 1
ATOM 724 C CA . SER A 1 97 ? 10.029 24.886 -3.955 1.00 41.16 97 SER A CA 1
ATOM 725 C C . SER A 1 97 ? 11.451 25.004 -4.486 1.00 41.16 97 SER A C 1
ATOM 727 O O . SER A 1 97 ? 12.409 24.540 -3.867 1.00 41.16 97 SER A O 1
ATOM 729 N N . ARG A 1 98 ? 11.557 25.575 -5.682 1.00 42.84 98 ARG A N 1
ATOM 730 C CA . ARG A 1 98 ? 12.760 26.202 -6.220 1.00 42.84 98 ARG A CA 1
ATOM 731 C C . ARG A 1 98 ? 12.343 27.488 -6.904 1.00 42.84 98 ARG A C 1
ATOM 733 O O . ARG A 1 98 ? 11.286 27.448 -7.571 1.00 42.84 98 ARG A O 1
#

Organism: Catenulispora acidiphila (strain DSM 44928 / JCM 14897 / NBRC 102108 / NRRL B-24433 / ID139908) (NCBI:txid479433)

Secondary structure (DSSP, 8-state):
-PPPHHHHHHHHHHHTT--HHHHHHHHHHHHH-S-TTS---SSHHHHHHHHHHHHHHHHHHHHHHHHHS---HHHHHHHHHHHHHHHHHHHHHTT---

Foldseek 3Di:
DDDDLLNVLQVVVVVVQADPVLSVLLLVLVVLHLDLVPDDDPDPVVSVVSSVVNVVSLVVSLVRCCVRVVDDSVRSSVVSNVSSVVSNVSNVVVPPDD

Radius of gyration: 14.14 Å; chains: 1; bounding box: 26×35×36 Å

Sequence (98 aa):
MTDTPKRTVLRLLSKEGFSESYGILLVMSVLVGTDPDSLRPETDAERHEWRGHLQGLRAALSCLAMHEAKLAPDAAAAAVQKHIEDAAQVMRGSGGSR

pLDDT: mean 85.33, std 13.32, range [41.16, 96.62]